Protein AF-A0A0W8FQD7-F1 (afdb_monomer)

Solvent-accessible surface area (backbone atoms only — not comparable to full-atom values): 5408 Å² total; per-residue (Å²): 132,83,81,76,85,82,76,57,56,67,59,55,40,53,54,39,50,39,46,74,71,60,79,42,53,72,72,55,50,25,63,75,70,72,42,53,66,69,57,54,54,51,48,44,55,40,41,34,65,22,70,47,88,45,75,48,35,72,65,49,52,48,53,54,50,50,53,51,50,53,52,49,51,53,51,52,48,54,51,48,55,58,72,68,49,78,83,84,70,89,126

Radius of gyration: 22.71 Å; Cα contacts (8 Å, |Δi|>4): 50; chains: 1; bounding box: 51×36×62 Å

InterPro domains:
  IPR002514 Transposase IS3/IS911family [PF01527] (1-73)
  IPR009057 Homedomain-like superfamily [SSF46689] (4-86)
  IPR036388 Winged helix-like DNA-binding domain superfamily [G3DSA:1.10.10.10] (1-71)

Sequence (91 aa):
MKHRRVFAVELKRQIVEELLSGMSTPAQLTRRYEISSGLLYHWKEQYAKGRFNNEPTKEAALEDRVRQLEQLVGKLTLENEFLKKPFRGAF

Mean predicted aligned error: 7.46 Å

Organism: NCBI:txid938273

Structure (mmCIF, N/CA/C/O backbone):
data_AF-A0A0W8FQD7-F1
#
_entry.id   AF-A0A0W8FQD7-F1
#
loop_
_atom_site.group_PDB
_atom_site.id
_atom_site.type_symbol
_atom_site.label_atom_id
_atom_site.label_alt_id
_atom_site.label_comp_id
_atom_site.label_asym_id
_atom_site.label_entity_id
_atom_site.label_seq_id
_atom_site.pdbx_PDB_ins_code
_atom_site.Cartn_x
_atom_site.Cartn_y
_atom_site.Cartn_z
_atom_site.occupancy
_atom_site.B_iso_or_equiv
_atom_site.auth_seq_id
_atom_site.auth_comp_id
_atom_site.auth_asym_id
_atom_site.auth_atom_id
_atom_site.pdbx_PDB_model_num
ATOM 1 N N . MET A 1 1 ? -11.191 -26.670 17.435 1.00 53.16 1 MET A N 1
ATOM 2 C CA . MET A 1 1 ? -10.831 -25.823 16.274 1.00 53.16 1 MET A CA 1
ATOM 3 C C . MET A 1 1 ? -11.289 -24.399 16.553 1.00 53.16 1 MET A C 1
ATOM 5 O O . MET A 1 1 ? -12.431 -24.220 16.949 1.00 53.16 1 MET A O 1
ATOM 9 N N . LYS A 1 2 ? -10.412 -23.395 16.437 1.00 62.94 2 LYS A N 1
ATOM 10 C CA . LYS A 1 2 ? -10.774 -21.991 16.696 1.00 62.94 2 LYS A CA 1
ATOM 11 C C . LYS A 1 2 ? -11.519 -21.462 15.465 1.00 62.94 2 LYS A C 1
ATOM 13 O O . LYS A 1 2 ? -10.922 -21.399 14.393 1.00 62.94 2 LYS A O 1
ATOM 18 N N . HIS A 1 3 ? -12.808 -21.140 15.588 1.00 67.69 3 HIS A N 1
ATOM 19 C CA . HIS A 1 3 ? -13.574 -20.562 14.481 1.00 67.69 3 HIS A CA 1
ATOM 20 C C . HIS A 1 3 ? -12.924 -19.245 14.048 1.00 67.69 3 HIS A C 1
ATOM 22 O O . HIS A 1 3 ? -12.816 -18.298 14.830 1.00 67.69 3 HIS A O 1
ATOM 28 N N . ARG A 1 4 ? -12.446 -19.195 12.802 1.00 73.62 4 ARG A N 1
ATOM 29 C CA . ARG A 1 4 ? -11.865 -17.981 12.233 1.00 73.62 4 ARG A CA 1
ATOM 30 C C . ARG A 1 4 ? -13.010 -17.014 11.946 1.00 73.62 4 ARG A C 1
ATOM 32 O O . ARG A 1 4 ? -13.839 -17.288 11.085 1.00 73.62 4 ARG A O 1
ATOM 39 N N . ARG A 1 5 ? -13.064 -15.904 12.686 1.00 80.62 5 ARG A N 1
ATOM 40 C CA . ARG A 1 5 ? -14.055 -14.838 12.482 1.00 80.62 5 ARG A CA 1
ATOM 41 C C . ARG A 1 5 ? -13.928 -14.328 11.038 1.00 80.62 5 ARG A C 1
ATOM 43 O O . ARG A 1 5 ? -12.837 -13.940 10.613 1.00 80.62 5 ARG A O 1
ATOM 50 N N . VAL A 1 6 ? -15.019 -14.387 10.278 1.00 84.19 6 VAL A N 1
ATOM 51 C CA . VAL A 1 6 ? -15.083 -13.888 8.899 1.00 84.19 6 VAL A CA 1
ATOM 52 C C . VAL A 1 6 ? -15.676 -12.486 8.938 1.00 84.19 6 VAL A C 1
ATOM 54 O O . VAL A 1 6 ? -16.735 -12.278 9.518 1.00 84.19 6 VAL A O 1
ATOM 57 N N . PHE A 1 7 ? -14.976 -11.528 8.337 1.00 89.19 7 PHE A N 1
ATOM 58 C CA . PHE A 1 7 ? -15.437 -10.147 8.214 1.00 89.19 7 PHE A CA 1
ATOM 59 C C . PHE A 1 7 ? -15.910 -9.900 6.782 1.00 89.19 7 PHE A C 1
ATOM 61 O O . PHE A 1 7 ? -15.195 -10.263 5.837 1.00 89.19 7 PHE A O 1
ATOM 68 N N . ALA A 1 8 ? -17.077 -9.269 6.642 1.00 93.56 8 ALA A N 1
ATOM 69 C CA . ALA A 1 8 ? -17.600 -8.798 5.362 1.00 93.56 8 ALA A CA 1
ATOM 70 C C . ALA A 1 8 ? -16.630 -7.799 4.709 1.00 93.56 8 ALA A C 1
ATOM 72 O O . ALA A 1 8 ? -15.873 -7.112 5.402 1.00 93.56 8 ALA A O 1
ATOM 73 N N . VAL A 1 9 ? -16.626 -7.736 3.377 1.00 93.50 9 VAL A N 1
ATOM 74 C CA . VAL A 1 9 ? -15.706 -6.870 2.619 1.00 93.50 9 VAL A CA 1
ATOM 75 C C . VAL A 1 9 ? -15.991 -5.397 2.911 1.00 93.50 9 VAL A C 1
ATOM 77 O O . VAL A 1 9 ? -15.065 -4.622 3.133 1.00 93.50 9 VAL A O 1
ATOM 80 N N . GLU A 1 10 ? -17.266 -5.045 3.021 1.00 93.50 10 GLU A N 1
ATOM 81 C CA . GLU A 1 10 ? -17.775 -3.705 3.308 1.00 93.50 10 GLU A CA 1
ATOM 82 C C . GLU A 1 10 ? -17.294 -3.219 4.677 1.00 93.50 10 GLU A C 1
ATOM 84 O O . GLU A 1 10 ? -16.826 -2.091 4.811 1.00 93.50 10 GLU A O 1
ATOM 89 N N . LEU A 1 11 ? -17.325 -4.103 5.681 1.00 94.62 11 LEU A N 1
ATOM 90 C CA . LEU A 1 11 ? -16.847 -3.794 7.026 1.00 94.62 11 LEU A CA 1
ATOM 91 C C . LEU A 1 11 ? -15.331 -3.566 7.040 1.00 94.62 11 LEU A 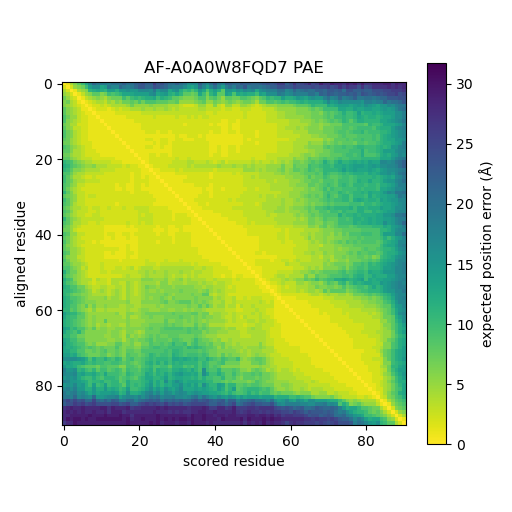C 1
ATOM 93 O O . LEU A 1 11 ? -14.856 -2.622 7.667 1.00 94.62 11 LEU A O 1
ATOM 97 N N . LYS A 1 12 ? -14.556 -4.393 6.323 1.00 95.94 12 LYS A N 1
ATOM 98 C CA . LYS A 1 12 ? -13.105 -4.174 6.186 1.00 95.94 12 LYS A CA 1
ATOM 99 C C . LYS A 1 12 ? -12.815 -2.831 5.521 1.00 95.94 12 LYS A C 1
ATOM 101 O O . LYS A 1 12 ? -11.932 -2.115 5.985 1.00 95.94 12 LYS A O 1
ATOM 106 N N . ARG A 1 13 ? -13.568 -2.492 4.468 1.00 95.69 13 ARG A N 1
ATOM 107 C CA . ARG A 1 13 ? -13.446 -1.222 3.746 1.00 95.69 13 ARG A CA 1
ATOM 108 C C . ARG A 1 13 ? -13.697 -0.035 4.672 1.00 95.69 13 ARG A C 1
ATOM 110 O O . ARG A 1 13 ? -12.820 0.808 4.807 1.00 95.69 13 ARG A O 1
ATOM 117 N N . GLN A 1 14 ? -14.826 -0.039 5.379 1.00 95.81 14 GLN A N 1
ATOM 118 C CA . GLN A 1 14 ? -15.204 1.022 6.312 1.00 95.81 14 GLN A CA 1
ATOM 119 C C . GLN A 1 14 ? -14.137 1.247 7.395 1.00 95.81 14 GLN A C 1
ATOM 121 O O . GLN A 1 14 ? -13.771 2.383 7.680 1.00 95.81 14 GLN A O 1
ATOM 126 N N . ILE A 1 15 ? -13.604 0.169 7.980 1.00 96.44 15 ILE A N 1
ATOM 127 C 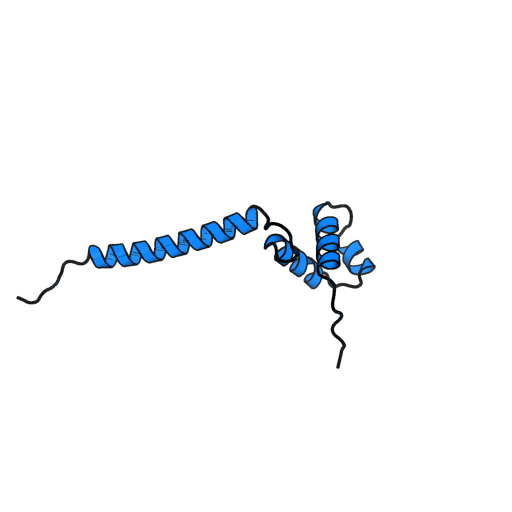CA . ILE A 1 15 ? -12.562 0.258 9.014 1.00 96.44 15 ILE A CA 1
ATOM 128 C C . ILE A 1 15 ? -11.286 0.903 8.460 1.00 96.44 15 ILE A C 1
ATOM 130 O O . ILE A 1 15 ? -10.650 1.709 9.143 1.00 96.44 15 ILE A O 1
ATOM 134 N N . VAL A 1 16 ? -10.890 0.551 7.234 1.00 96.62 16 VAL A N 1
ATOM 135 C CA . VAL A 1 16 ? -9.704 1.136 6.600 1.00 96.62 16 VAL A CA 1
ATOM 136 C C . VAL A 1 16 ? -9.943 2.595 6.211 1.00 96.62 16 VAL A C 1
ATOM 138 O O . VAL A 1 16 ? -9.060 3.416 6.424 1.00 96.62 16 VAL A O 1
ATOM 141 N N . GLU A 1 17 ? -11.120 2.956 5.708 1.00 96.06 17 GLU A N 1
ATOM 142 C CA . GLU A 1 17 ? -11.476 4.351 5.411 1.00 96.06 17 GLU A CA 1
ATOM 143 C C . GLU A 1 17 ? -11.475 5.223 6.682 1.00 96.06 17 GLU A C 1
ATOM 145 O O . GLU A 1 17 ? -10.927 6.327 6.687 1.00 96.06 17 GLU A O 1
ATOM 150 N N . GLU A 1 18 ? -12.002 4.711 7.799 1.00 96.75 18 GLU A N 1
ATOM 151 C CA . GLU A 1 18 ? -11.944 5.380 9.107 1.00 96.75 18 GLU A CA 1
ATOM 152 C C . GLU A 1 18 ? -10.496 5.564 9.597 1.00 96.75 18 GLU A C 1
ATOM 154 O O . GLU A 1 18 ? -10.143 6.614 10.137 1.00 96.75 18 GLU A O 1
ATOM 159 N N . LEU A 1 19 ? -9.630 4.573 9.359 1.00 96.50 19 LEU A N 1
ATOM 160 C CA . LEU A 1 19 ? -8.199 4.681 9.645 1.00 96.50 19 LEU A CA 1
ATOM 161 C C . LEU A 1 19 ? -7.519 5.745 8.767 1.00 96.50 19 LEU A C 1
ATOM 163 O O . LEU A 1 19 ? -6.722 6.534 9.268 1.00 96.50 19 LEU A O 1
ATOM 167 N N . LEU A 1 20 ? -7.794 5.745 7.460 1.00 94.44 20 LEU A N 1
ATOM 168 C CA . LEU A 1 20 ? -7.155 6.636 6.486 1.00 94.44 20 LEU A CA 1
ATOM 169 C C . LEU A 1 20 ? -7.613 8.091 6.633 1.00 94.44 20 LEU A C 1
ATOM 171 O O . LEU A 1 20 ? -6.815 9.001 6.440 1.00 94.44 20 LEU A O 1
ATOM 175 N N . SER A 1 21 ? -8.873 8.307 7.011 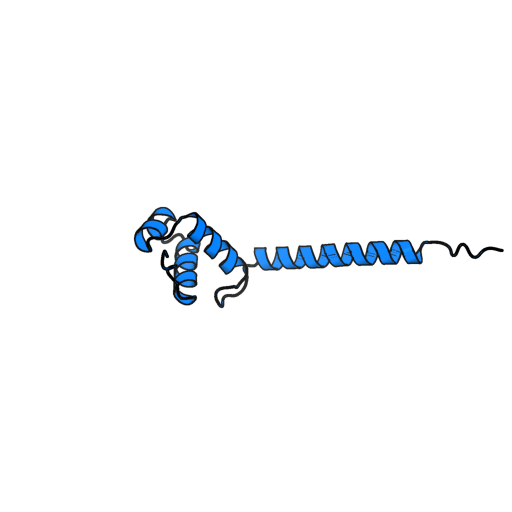1.00 95.12 21 SER A N 1
ATOM 176 C CA . SER A 1 21 ? -9.412 9.637 7.327 1.00 95.12 21 SER A CA 1
ATOM 177 C C . SER A 1 21 ? -8.847 10.238 8.617 1.00 95.12 21 SER A C 1
ATOM 179 O O . SER A 1 21 ? -9.010 11.432 8.851 1.00 95.12 21 SER A O 1
ATOM 181 N N . GLY A 1 22 ? -8.204 9.433 9.471 1.00 94.25 22 GLY A N 1
ATOM 182 C CA . GLY A 1 22 ? -7.701 9.873 10.773 1.00 94.25 22 GLY A CA 1
ATOM 183 C C . GLY A 1 22 ? -8.792 10.083 11.828 1.00 94.25 22 GLY A C 1
ATOM 184 O O . GLY A 1 22 ? -8.481 10.549 12.921 1.00 94.25 22 GLY A O 1
ATOM 185 N N . MET A 1 23 ? -10.049 9.717 11.537 1.00 94.12 23 MET A N 1
ATOM 186 C CA . MET A 1 23 ? -11.167 9.838 12.484 1.00 94.12 23 MET A CA 1
ATOM 187 C C . MET A 1 23 ? -10.970 8.976 13.736 1.00 94.12 23 MET A C 1
ATOM 189 O O . MET A 1 23 ? -11.368 9.374 14.830 1.00 94.12 23 MET A O 1
ATOM 193 N N . SER A 1 24 ? -10.335 7.811 13.583 1.00 95.81 24 SER A N 1
ATOM 194 C CA . SER A 1 24 ? -9.966 6.940 14.696 1.00 95.81 24 SER A CA 1
ATOM 195 C C . SER A 1 24 ? -8.507 6.517 14.616 1.00 95.81 24 SER A C 1
ATOM 197 O O . SER A 1 24 ? -7.970 6.179 13.562 1.00 95.81 24 SER A O 1
ATOM 199 N N . THR A 1 25 ? -7.874 6.447 15.782 1.00 96.31 25 THR A N 1
ATOM 200 C CA . THR A 1 25 ? -6.534 5.879 15.930 1.00 96.31 25 THR A CA 1
ATOM 201 C C . THR A 1 25 ? -6.548 4.356 15.728 1.00 96.31 25 THR A C 1
ATOM 203 O O . THR A 1 25 ? -7.545 3.689 16.038 1.00 96.31 25 THR A O 1
ATOM 206 N N . PRO A 1 26 ? -5.416 3.747 15.325 1.00 95.75 26 PRO A N 1
ATOM 207 C CA . PRO A 1 26 ? -5.288 2.291 15.247 1.00 95.75 26 PRO A CA 1
ATOM 208 C C . PRO A 1 26 ? -5.661 1.573 16.555 1.00 95.75 26 PRO A C 1
ATOM 210 O O . PRO A 1 26 ? -6.255 0.495 16.538 1.00 95.75 26 PRO A O 1
ATOM 213 N N . ALA A 1 27 ? -5.350 2.171 17.710 1.00 96.50 27 ALA A N 1
ATOM 214 C CA . ALA A 1 27 ? -5.675 1.602 19.017 1.00 96.50 27 ALA A CA 1
ATOM 215 C C . ALA A 1 27 ? -7.189 1.604 19.304 1.00 96.50 27 ALA A C 1
ATOM 217 O O . ALA A 1 27 ? -7.708 0.657 19.892 1.00 96.50 27 ALA A O 1
ATOM 218 N N . GLN A 1 28 ? -7.915 2.637 18.866 1.00 96.94 28 GLN A N 1
ATOM 219 C CA . GLN A 1 28 ? -9.375 2.683 18.986 1.00 96.94 28 GLN A CA 1
ATOM 220 C C . GLN A 1 28 ? -10.035 1.640 18.082 1.00 96.94 28 GLN A C 1
ATOM 222 O O . GLN A 1 28 ? -10.919 0.919 18.539 1.00 96.94 28 GLN A O 1
ATOM 227 N N . LEU A 1 29 ? -9.572 1.510 16.835 1.00 96.75 29 LEU A N 1
ATOM 228 C CA . LEU A 1 29 ? -10.116 0.541 15.878 1.00 96.75 29 LEU A CA 1
ATOM 229 C C . LEU A 1 29 ? -9.868 -0.907 16.317 1.00 96.75 29 LEU A C 1
ATOM 231 O O . LEU A 1 29 ? -10.784 -1.727 16.290 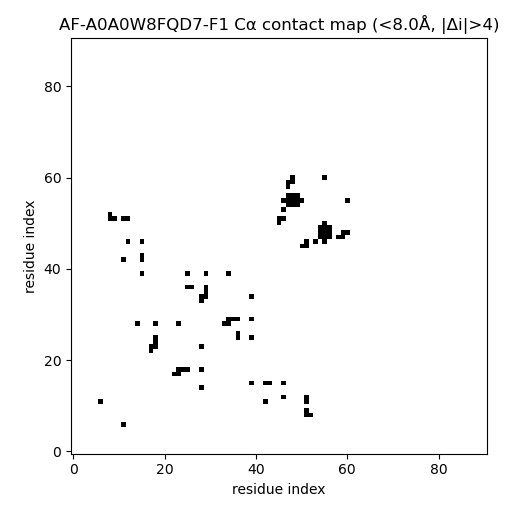1.00 96.75 29 LEU A O 1
ATOM 235 N N . THR A 1 30 ? -8.655 -1.221 16.777 1.00 96.44 30 THR A N 1
ATOM 236 C CA . THR A 1 30 ? -8.315 -2.575 17.251 1.00 96.44 30 THR A CA 1
ATOM 237 C C . THR A 1 30 ? -9.158 -2.994 18.453 1.00 96.44 30 THR A C 1
ATOM 239 O O . THR A 1 30 ? -9.641 -4.123 18.489 1.00 96.44 30 THR A O 1
ATOM 242 N N . ARG A 1 31 ? -9.416 -2.077 19.397 1.00 96.06 31 ARG A N 1
ATOM 243 C CA . ARG A 1 31 ? -10.300 -2.326 20.547 1.00 96.06 31 ARG A CA 1
ATOM 244 C C . ARG A 1 31 ? -11.771 -2.436 20.147 1.00 96.06 31 ARG A C 1
ATOM 246 O O . ARG A 1 31 ? -12.432 -3.370 20.578 1.00 96.06 31 ARG A O 1
ATOM 253 N N . ARG A 1 32 ? -12.278 -1.512 19.322 1.00 95.75 32 ARG A N 1
ATOM 254 C CA . ARG A 1 32 ? -13.703 -1.441 18.945 1.00 95.75 32 ARG A CA 1
ATOM 255 C C . ARG A 1 32 ? -14.158 -2.656 18.141 1.00 95.75 32 ARG A C 1
ATOM 257 O O . ARG A 1 32 ? -15.246 -3.164 18.376 1.00 95.75 32 ARG A O 1
ATOM 264 N N . TYR A 1 33 ? -13.330 -3.111 17.205 1.00 93.88 33 TYR A N 1
ATOM 265 C CA . TYR A 1 33 ? -13.657 -4.232 16.319 1.00 93.88 33 TYR A CA 1
ATOM 266 C C . TYR A 1 33 ? -13.025 -5.561 16.767 1.00 93.88 33 TYR A C 1
ATOM 268 O O . TYR A 1 33 ? -13.160 -6.569 16.071 1.00 93.88 33 TYR A O 1
ATOM 276 N N . GLU A 1 34 ? -12.338 -5.568 17.917 1.00 94.50 34 GLU A N 1
ATOM 277 C CA . GLU A 1 34 ? -11.607 -6.719 18.469 1.00 94.50 34 GLU A CA 1
ATOM 278 C C . GLU A 1 34 ? -10.657 -7.375 17.448 1.00 94.50 34 GLU A C 1
ATOM 280 O O . GLU A 1 34 ? -10.581 -8.601 17.314 1.00 94.50 34 GLU A O 1
ATOM 285 N N . ILE A 1 35 ? -9.942 -6.549 16.685 1.00 95.06 35 ILE A N 1
ATOM 286 C CA . ILE A 1 35 ? -8.976 -6.993 15.676 1.00 95.06 35 ILE A CA 1
ATOM 287 C C . ILE A 1 35 ? -7.551 -6.707 16.135 1.00 95.06 35 ILE A C 1
ATOM 289 O O . ILE A 1 35 ? -7.286 -5.742 16.849 1.00 95.06 35 ILE A O 1
ATOM 293 N N . SER A 1 36 ? -6.602 -7.531 15.693 1.00 95.06 36 SER A N 1
ATOM 294 C CA . SER A 1 36 ? -5.188 -7.248 15.930 1.00 95.06 36 SER A CA 1
ATOM 295 C C . SER A 1 36 ? -4.709 -6.085 15.058 1.00 95.06 36 SER A C 1
ATOM 297 O O . SER A 1 36 ? -5.203 -5.865 13.949 1.00 95.06 36 SER A O 1
ATOM 299 N N . SER A 1 37 ? -3.691 -5.365 15.530 1.00 94.50 37 SER A N 1
ATOM 300 C CA . SER A 1 37 ? -3.025 -4.316 14.748 1.00 94.50 37 SER A CA 1
ATOM 301 C C . SER A 1 37 ? -2.469 -4.859 13.431 1.00 94.50 37 SER A C 1
ATOM 303 O O . SER A 1 37 ? -2.643 -4.236 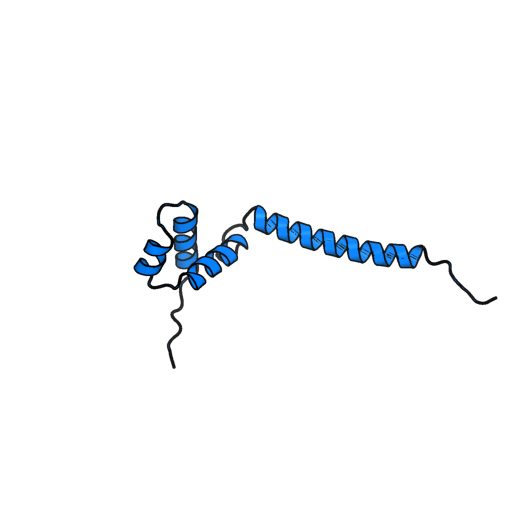12.389 1.00 94.50 37 SER A O 1
ATOM 305 N N . GLY A 1 38 ? -1.870 -6.055 13.449 1.00 96.19 38 GLY A N 1
ATOM 306 C CA . GLY A 1 38 ? -1.376 -6.716 12.240 1.00 96.19 38 GLY A CA 1
ATOM 307 C C . GLY A 1 38 ? -2.477 -6.964 11.206 1.00 96.19 38 GLY A C 1
ATOM 308 O O . GLY A 1 38 ? -2.264 -6.729 10.020 1.00 96.19 38 GLY A O 1
ATOM 309 N N . LEU A 1 39 ? -3.677 -7.366 11.645 1.00 95.75 39 LEU A N 1
ATOM 310 C CA . LEU A 1 39 ? -4.817 -7.552 10.747 1.00 95.75 39 LEU A CA 1
ATOM 311 C C . LEU A 1 39 ? -5.302 -6.220 10.159 1.00 95.75 39 LEU A C 1
ATOM 313 O O . LEU A 1 39 ? -5.599 -6.159 8.969 1.00 95.75 39 LEU A O 1
ATOM 317 N N . LEU A 1 40 ? -5.329 -5.156 10.967 1.00 96.75 40 LEU A N 1
ATOM 318 C CA . LEU A 1 40 ? -5.690 -3.811 10.518 1.00 96.75 40 LEU A CA 1
ATOM 319 C C . LEU A 1 40 ? -4.727 -3.291 9.437 1.00 96.75 40 LEU A C 1
ATOM 321 O O . LEU A 1 40 ? -5.171 -2.817 8.393 1.00 96.75 40 LEU A O 1
ATOM 325 N N . TYR A 1 41 ? -3.413 -3.420 9.646 1.00 96.38 41 TYR A N 1
ATOM 326 C CA . TYR A 1 41 ? -2.419 -3.012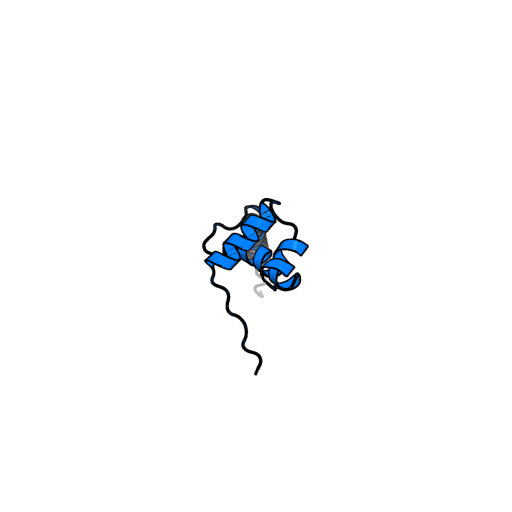 8.646 1.00 96.38 41 TYR A CA 1
ATOM 327 C C . TYR A 1 41 ? -2.459 -3.882 7.393 1.00 96.38 41 TYR A C 1
ATOM 329 O O . TYR A 1 41 ? -2.343 -3.363 6.285 1.00 96.38 41 TYR A O 1
ATOM 337 N N . HIS A 1 42 ? -2.701 -5.183 7.548 1.00 96.38 42 HIS A N 1
ATOM 338 C CA . HIS A 1 42 ? -2.911 -6.063 6.408 1.00 96.38 42 HIS A CA 1
ATOM 339 C C . HIS A 1 42 ? -4.126 -5.622 5.579 1.00 96.38 42 HIS A C 1
ATOM 341 O O . HIS A 1 42 ? -4.046 -5.546 4.358 1.00 96.38 42 HIS A O 1
ATOM 347 N N . TRP A 1 43 ? -5.243 -5.266 6.217 1.00 96.88 43 TRP A N 1
ATOM 348 C CA . TRP A 1 43 ? -6.401 -4.724 5.503 1.00 96.88 43 TRP A CA 1
ATOM 349 C C . TRP A 1 43 ? -6.100 -3.394 4.818 1.00 96.88 43 TRP A C 1
ATOM 351 O O . TRP A 1 43 ? -6.531 -3.209 3.684 1.00 96.88 43 TRP A O 1
ATOM 361 N N . LYS A 1 44 ? -5.317 -2.509 5.443 1.00 96.06 44 LYS A N 1
ATOM 362 C CA . LYS A 1 44 ? -4.860 -1.265 4.807 1.00 96.06 44 LYS A CA 1
ATOM 363 C C . LYS A 1 44 ? -4.082 -1.537 3.513 1.00 96.06 44 LYS A C 1
ATOM 365 O O . LYS A 1 44 ? -4.326 -0.881 2.507 1.00 96.06 44 LYS A O 1
ATOM 370 N N . GLU A 1 45 ? -3.188 -2.522 3.516 1.00 95.25 45 GLU A N 1
ATOM 371 C CA . GLU A 1 45 ? -2.425 -2.921 2.326 1.00 95.25 45 GLU A CA 1
ATOM 372 C C . GLU A 1 45 ? -3.329 -3.512 1.227 1.00 95.25 45 GLU A C 1
ATOM 374 O O . GLU A 1 45 ? -3.196 -3.181 0.050 1.00 95.25 45 GLU A O 1
ATOM 379 N N . GLN A 1 46 ? -4.285 -4.368 1.602 1.00 95.19 46 GLN A N 1
ATOM 380 C CA . GLN A 1 46 ? -5.248 -4.946 0.658 1.00 95.19 46 GLN A CA 1
ATOM 381 C C . GLN A 1 46 ? -6.158 -3.870 0.046 1.00 95.19 46 GLN A C 1
ATOM 383 O O . GLN A 1 46 ? -6.409 -3.889 -1.159 1.00 95.19 46 GLN A O 1
ATOM 388 N N . TYR A 1 47 ? -6.599 -2.905 0.853 1.00 96.12 47 TYR A N 1
ATOM 389 C CA . TYR A 1 47 ? -7.346 -1.741 0.385 1.00 96.12 47 TYR A CA 1
ATOM 390 C C . TYR A 1 47 ? -6.522 -0.915 -0.606 1.00 96.12 47 TYR A C 1
ATOM 392 O O . TYR A 1 47 ? -7.031 -0.573 -1.667 1.00 96.12 47 TYR A O 1
ATOM 400 N N . ALA A 1 48 ? -5.237 -0.659 -0.331 1.00 93.38 48 ALA A N 1
ATOM 401 C CA . ALA A 1 48 ? -4.372 0.069 -1.265 1.00 93.38 48 ALA A CA 1
ATOM 402 C C . ALA A 1 48 ? -4.314 -0.595 -2.653 1.00 93.38 48 ALA A C 1
ATOM 404 O O . ALA A 1 48 ? -4.241 0.087 -3.666 1.00 93.38 48 ALA A O 1
ATOM 405 N N . LYS A 1 49 ? -4.446 -1.924 -2.707 1.00 93.06 49 LYS A N 1
ATOM 406 C CA . LYS A 1 49 ? -4.479 -2.731 -3.937 1.00 93.06 49 LYS A CA 1
ATOM 407 C C . LYS A 1 49 ? -5.885 -2.902 -4.541 1.00 93.06 49 LYS A C 1
ATOM 409 O O . LYS A 1 49 ? -6.067 -3.750 -5.411 1.00 93.06 49 LYS A O 1
ATOM 414 N N . GLY A 1 50 ? -6.890 -2.174 -4.054 1.00 92.69 50 GLY A N 1
ATOM 415 C CA . GLY A 1 50 ? -8.268 -2.228 -4.556 1.00 92.69 50 GLY A CA 1
ATOM 416 C C . GLY A 1 50 ? -9.042 -3.505 -4.206 1.00 92.69 50 GLY A C 1
ATOM 417 O O . GLY A 1 50 ? -10.024 -3.854 -4.859 1.00 92.69 50 GLY A O 1
ATOM 418 N N . ARG A 1 51 ? -8.608 -4.263 -3.190 1.00 92.75 51 ARG A N 1
ATOM 419 C CA . ARG A 1 51 ? -9.166 -5.596 -2.886 1.00 92.75 51 ARG A CA 1
ATOM 420 C C . ARG A 1 51 ? -10.503 -5.569 -2.149 1.00 92.75 51 ARG A C 1
ATOM 422 O O . ARG A 1 51 ? -11.073 -6.635 -1.924 1.00 92.75 51 ARG A O 1
ATOM 429 N N . PHE A 1 52 ? -11.005 -4.392 -1.773 1.00 93.31 52 PHE A N 1
ATOM 430 C CA . PHE A 1 52 ? -12.288 -4.230 -1.084 1.00 93.31 52 PHE A CA 1
ATOM 431 C C . PHE A 1 52 ? -13.331 -3.502 -1.942 1.00 93.31 52 PHE A C 1
ATOM 433 O O . PHE A 1 52 ? -14.106 -2.702 -1.425 1.00 93.31 52 PHE A O 1
ATOM 440 N N . ASN A 1 53 ? -13.364 -3.791 -3.250 1.00 91.69 53 ASN A N 1
ATOM 441 C CA . ASN A 1 53 ? -14.244 -3.122 -4.220 1.00 91.69 53 ASN A CA 1
ATOM 442 C C . ASN A 1 53 ? -14.037 -1.597 -4.232 1.00 91.69 53 ASN A C 1
ATOM 444 O O . ASN A 1 53 ? -14.990 -0.823 -4.312 1.00 91.69 53 ASN A O 1
ATOM 448 N N . ASN A 1 54 ? -12.781 -1.179 -4.092 1.00 89.81 54 ASN A N 1
ATOM 449 C CA . ASN A 1 54 ? -12.332 0.204 -4.160 1.00 89.81 54 ASN A CA 1
ATOM 450 C C . ASN A 1 54 ? -11.283 0.333 -5.269 1.00 89.81 54 ASN A C 1
ATOM 452 O O . ASN A 1 54 ? -10.647 -0.656 -5.637 1.00 89.81 54 ASN A O 1
ATOM 456 N N . GLU A 1 55 ? -11.075 1.539 -5.788 1.00 89.31 55 GLU A N 1
ATOM 457 C CA . GLU A 1 55 ? -9.956 1.768 -6.702 1.00 89.31 55 GLU A CA 1
ATOM 458 C C . GLU A 1 55 ? -8.622 1.633 -5.946 1.00 89.31 55 GLU A C 1
ATOM 460 O O . GLU A 1 55 ? -8.537 2.063 -4.786 1.00 89.31 55 GLU A O 1
ATOM 465 N N . PRO A 1 56 ? -7.583 1.033 -6.562 1.00 89.31 56 PRO A N 1
ATOM 466 C CA . PRO A 1 56 ? -6.242 1.044 -5.999 1.00 89.31 56 PRO A CA 1
ATOM 467 C C . PRO A 1 56 ? -5.784 2.474 -5.714 1.00 89.31 56 PRO A C 1
ATOM 469 O O . PRO A 1 56 ? -6.118 3.407 -6.448 1.00 89.31 56 PRO A O 1
ATOM 472 N N . THR A 1 57 ? -4.986 2.659 -4.666 1.00 91.38 57 THR A N 1
ATOM 473 C CA . THR A 1 57 ? -4.387 3.970 -4.418 1.00 91.38 57 THR A CA 1
ATOM 474 C C . THR A 1 57 ? -3.402 4.307 -5.532 1.00 91.38 57 THR A C 1
ATOM 476 O O . THR A 1 57 ? -2.857 3.422 -6.201 1.00 91.38 57 THR A O 1
ATOM 479 N N . LYS A 1 58 ? -3.149 5.605 -5.732 1.00 91.00 58 LYS A N 1
ATOM 480 C CA . LYS A 1 58 ? -2.207 6.073 -6.756 1.00 91.00 58 LYS A CA 1
ATOM 481 C C . LYS A 1 58 ? -0.831 5.441 -6.567 1.00 91.00 58 LYS A C 1
ATOM 483 O O . LYS A 1 58 ? -0.213 5.041 -7.544 1.00 91.00 58 LYS A O 1
ATOM 488 N N . GLU A 1 59 ? -0.384 5.308 -5.323 1.00 89.81 59 GLU A N 1
ATOM 489 C CA . GLU A 1 59 ? 0.894 4.690 -4.973 1.00 89.81 59 GLU A CA 1
ATOM 490 C C . GLU A 1 59 ? 0.939 3.223 -5.408 1.00 89.81 59 GLU A C 1
ATOM 492 O O . GLU A 1 59 ? 1.868 2.828 -6.104 1.00 89.81 59 GLU A O 1
ATOM 497 N N . ALA A 1 60 ? -0.088 2.431 -5.083 1.00 88.69 60 ALA A N 1
ATOM 498 C CA . ALA A 1 60 ? -0.142 1.022 -5.471 1.00 88.69 60 ALA A CA 1
ATOM 499 C C . ALA A 1 60 ? -0.207 0.849 -6.999 1.00 88.69 60 ALA A C 1
ATOM 501 O O . ALA A 1 60 ? 0.458 -0.021 -7.560 1.00 88.69 60 ALA A O 1
ATOM 502 N N . ALA A 1 61 ? -0.965 1.707 -7.687 1.00 88.00 61 ALA A N 1
ATOM 503 C CA . ALA A 1 61 ? -1.027 1.709 -9.145 1.00 88.00 61 ALA A CA 1
ATOM 504 C C . ALA A 1 61 ? 0.330 2.068 -9.783 1.00 88.00 61 ALA A C 1
ATOM 506 O O . ALA A 1 61 ? 0.726 1.469 -10.786 1.00 88.00 61 ALA A O 1
ATOM 507 N N . LEU A 1 62 ? 1.061 3.021 -9.196 1.00 93.06 62 LEU A N 1
ATOM 508 C CA . LEU A 1 62 ? 2.409 3.387 -9.628 1.00 93.06 62 LEU A CA 1
ATOM 509 C C . LEU A 1 62 ? 3.411 2.257 -9.380 1.00 93.06 62 LEU A C 1
ATOM 511 O O . LEU A 1 62 ? 4.189 1.953 -10.278 1.00 93.06 62 LEU A O 1
ATOM 515 N N . GLU A 1 63 ? 3.373 1.599 -8.220 1.00 92.31 63 GLU A N 1
ATOM 516 C CA . GLU A 1 63 ? 4.224 0.437 -7.921 1.00 92.31 63 GLU A CA 1
ATOM 517 C C . GLU A 1 63 ? 4.013 -0.701 -8.928 1.00 92.31 63 GLU A C 1
ATOM 519 O O . GLU A 1 63 ? 4.978 -1.271 -9.443 1.00 92.31 63 GLU A O 1
ATOM 524 N N . ASP A 1 64 ? 2.760 -1.010 -9.266 1.00 90.94 64 ASP A N 1
ATOM 525 C CA . ASP A 1 64 ? 2.455 -2.020 -10.279 1.00 90.94 64 ASP A CA 1
ATOM 526 C C . ASP A 1 64 ? 2.956 -1.596 -11.667 1.00 90.94 64 ASP A C 1
ATOM 528 O O . ASP A 1 64 ? 3.489 -2.423 -12.415 1.00 90.94 64 ASP A O 1
ATOM 532 N N . ARG A 1 65 ? 2.860 -0.305 -12.008 1.00 92.94 65 ARG A N 1
ATOM 533 C CA . ARG A 1 65 ? 3.397 0.222 -13.267 1.00 92.94 65 ARG A CA 1
ATOM 534 C C . ARG A 1 65 ? 4.920 0.143 -13.321 1.00 92.94 65 ARG A C 1
ATOM 536 O O . ARG A 1 65 ? 5.457 -0.232 -14.362 1.00 92.94 65 ARG A O 1
ATOM 543 N N . VAL A 1 66 ? 5.607 0.460 -12.225 1.00 96.75 66 VAL A N 1
ATOM 544 C CA . VAL A 1 66 ? 7.065 0.319 -12.106 1.00 96.75 66 VAL A CA 1
ATOM 545 C C . VAL A 1 66 ? 7.460 -1.135 -12.330 1.00 96.75 66 VAL A C 1
ATOM 547 O O . VAL A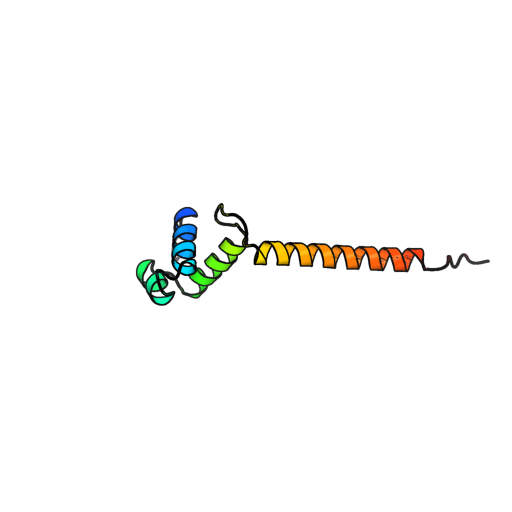 1 66 ? 8.271 -1.400 -13.213 1.00 96.75 66 VAL A O 1
ATOM 550 N N . ARG A 1 67 ? 6.801 -2.085 -11.656 1.00 95.94 67 ARG A N 1
ATOM 551 C CA . ARG A 1 67 ? 7.071 -3.520 -11.836 1.00 95.94 67 ARG A CA 1
ATOM 552 C C . ARG A 1 67 ? 6.903 -3.967 -13.291 1.00 95.94 67 ARG A C 1
ATOM 554 O O . ARG A 1 67 ? 7.729 -4.714 -13.811 1.00 95.94 67 ARG A O 1
ATOM 561 N N . GLN A 1 68 ? 5.843 -3.515 -13.965 1.00 95.94 68 GLN A N 1
ATOM 562 C CA . GLN A 1 68 ? 5.627 -3.814 -15.386 1.00 95.94 68 GLN A CA 1
ATOM 563 C C . GLN A 1 68 ? 6.751 -3.261 -16.266 1.00 95.94 68 GLN A C 1
ATOM 565 O O . GLN A 1 68 ? 7.215 -3.940 -17.181 1.00 95.94 68 GLN A O 1
ATOM 570 N N . LEU A 1 69 ? 7.185 -2.027 -16.004 1.00 98.00 69 LEU A N 1
ATOM 571 C CA . LEU A 1 69 ? 8.263 -1.397 -16.758 1.00 98.00 69 LEU A CA 1
ATOM 572 C C . LEU A 1 69 ? 9.597 -2.110 -16.523 1.00 98.00 69 LEU A C 1
ATOM 574 O O . LEU A 1 69 ? 10.295 -2.391 -17.491 1.00 98.00 69 LEU A O 1
ATOM 578 N N . GLU A 1 70 ? 9.917 -2.481 -15.285 1.00 97.94 70 GLU A N 1
ATOM 579 C CA . GLU A 1 70 ? 11.115 -3.261 -14.952 1.00 97.94 70 GLU A CA 1
ATOM 580 C C . GLU A 1 70 ? 11.146 -4.604 -15.697 1.00 97.94 70 GLU A C 1
ATOM 582 O O . GLU A 1 70 ? 12.164 -4.969 -16.288 1.00 97.94 70 GLU A O 1
ATOM 587 N N . GLN A 1 71 ? 10.014 -5.314 -15.752 1.00 97.56 71 GLN A N 1
ATOM 588 C CA . GLN A 1 71 ? 9.896 -6.563 -16.511 1.00 97.56 71 GLN A CA 1
ATOM 589 C C . GLN A 1 71 ? 10.118 -6.356 -18.015 1.00 97.56 71 GLN A C 1
ATOM 591 O O . GLN A 1 71 ? 10.823 -7.141 -18.655 1.00 97.56 71 GLN A O 1
ATOM 596 N N . LEU A 1 72 ? 9.537 -5.298 -18.588 1.00 97.06 72 LEU A N 1
ATOM 597 C CA . LEU A 1 72 ? 9.714 -4.968 -20.002 1.00 97.06 72 LEU A CA 1
ATOM 598 C C . LEU A 1 72 ? 11.159 -4.581 -20.320 1.00 97.06 72 LEU A C 1
ATOM 600 O O . LEU A 1 72 ? 11.694 -5.029 -21.331 1.00 97.06 72 LEU A O 1
ATOM 604 N N . VAL A 1 73 ? 11.805 -3.804 -19.450 1.00 97.75 73 VAL A N 1
ATOM 605 C CA . VAL A 1 73 ? 13.223 -3.448 -19.579 1.00 97.75 73 VAL A CA 1
ATOM 606 C C . VAL A 1 73 ? 14.091 -4.704 -19.570 1.00 97.75 73 VAL A C 1
ATOM 608 O O . VAL A 1 73 ? 14.941 -4.854 -20.447 1.00 97.75 73 VAL A O 1
ATOM 611 N N . GLY A 1 74 ? 13.848 -5.643 -18.650 1.00 96.44 74 GLY A N 1
ATOM 612 C CA . GLY A 1 74 ? 14.557 -6.925 -18.624 1.00 96.44 74 GLY A CA 1
ATOM 613 C C . GLY A 1 74 ? 14.393 -7.713 -19.928 1.00 96.44 74 GLY A C 1
ATOM 614 O O . GLY A 1 74 ? 15.382 -8.145 -20.520 1.00 96.44 74 GLY A O 1
ATOM 615 N N . LYS A 1 75 ? 13.158 -7.832 -20.435 1.00 95.94 75 LYS A N 1
ATOM 616 C CA . LYS A 1 75 ? 12.875 -8.508 -21.711 1.00 95.94 75 LYS A CA 1
ATOM 617 C C . LYS A 1 75 ? 13.602 -7.849 -22.889 1.00 95.94 75 LYS A C 1
ATOM 619 O O . LYS A 1 75 ? 14.286 -8.534 -23.644 1.00 95.94 75 LYS A O 1
ATOM 624 N N . LEU A 1 76 ? 13.495 -6.527 -23.018 1.00 95.75 76 LEU A N 1
ATOM 625 C CA . LEU A 1 76 ? 14.142 -5.770 -24.092 1.00 95.75 76 LEU A CA 1
ATOM 626 C C . LEU A 1 76 ? 15.670 -5.831 -24.011 1.00 95.75 76 LEU A C 1
ATOM 628 O O . LEU A 1 76 ? 16.338 -5.763 -25.041 1.00 95.75 76 LEU A O 1
ATOM 632 N N . THR A 1 77 ? 16.233 -5.960 -22.809 1.00 95.62 77 THR A N 1
ATOM 633 C CA . THR A 1 77 ? 17.681 -6.109 -22.611 1.00 95.62 77 THR A CA 1
ATOM 634 C C . THR A 1 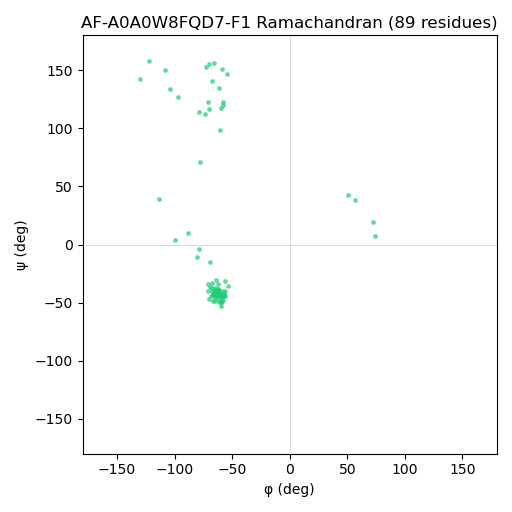77 ? 18.158 -7.437 -23.191 1.00 95.62 77 THR A C 1
ATOM 636 O O . THR A 1 77 ? 19.075 -7.446 -24.008 1.00 95.62 77 THR A O 1
ATOM 639 N N . LEU A 1 78 ? 17.470 -8.536 -22.869 1.00 94.44 78 LEU A N 1
ATOM 640 C CA . LEU A 1 78 ? 17.772 -9.862 -23.417 1.00 94.44 78 LEU A CA 1
ATOM 641 C C . LEU A 1 78 ? 17.606 -9.913 -24.944 1.00 94.44 78 LEU A C 1
ATOM 643 O O . LEU A 1 78 ? 18.456 -10.466 -25.641 1.00 94.44 78 LEU A O 1
ATOM 647 N N . GLU A 1 79 ? 16.543 -9.305 -25.479 1.00 93.12 79 GLU A N 1
ATOM 648 C CA . GLU A 1 79 ? 16.331 -9.204 -26.930 1.00 93.12 79 GLU A CA 1
ATOM 649 C C . GLU A 1 79 ? 17.448 -8.398 -27.610 1.00 93.12 79 GLU A C 1
ATOM 651 O O . GLU A 1 79 ? 17.980 -8.821 -28.635 1.00 93.12 79 GLU A O 1
ATOM 656 N N . ASN A 1 80 ? 17.868 -7.274 -27.022 1.00 93.44 80 ASN A N 1
ATOM 657 C CA . ASN A 1 80 ? 18.984 -6.485 -27.543 1.00 93.44 80 ASN A CA 1
ATOM 658 C C . ASN A 1 80 ? 20.306 -7.254 -27.515 1.00 93.44 80 ASN A C 1
ATOM 660 O O . ASN A 1 80 ? 21.061 -7.195 -28.483 1.00 93.44 80 ASN A O 1
ATOM 664 N N . GLU A 1 81 ? 20.608 -7.957 -26.424 1.00 92.56 81 GLU A N 1
ATOM 665 C CA . GLU A 1 81 ? 21.811 -8.787 -26.321 1.00 92.56 81 GLU A CA 1
ATOM 666 C C . GLU A 1 81 ? 21.823 -9.905 -27.366 1.00 92.56 81 GLU A C 1
ATOM 668 O O . GLU A 1 81 ? 22.864 -10.183 -27.965 1.00 92.56 81 GLU A O 1
ATOM 673 N N . PHE A 1 82 ? 20.666 -10.520 -27.623 1.00 89.94 82 PHE A N 1
ATOM 674 C CA . PHE A 1 82 ? 20.515 -11.528 -28.665 1.00 89.94 82 PHE A CA 1
ATOM 675 C C . PHE A 1 82 ? 20.743 -10.942 -30.064 1.00 89.94 82 PHE A C 1
ATOM 677 O O . PHE A 1 82 ? 21.537 -11.483 -30.828 1.00 89.94 82 PHE A O 1
ATOM 684 N N . LEU A 1 83 ? 20.104 -9.814 -30.389 1.00 89.06 83 LEU A N 1
ATOM 685 C CA . LEU A 1 83 ? 20.222 -9.172 -31.705 1.00 89.06 83 LEU A CA 1
ATOM 686 C C . LEU A 1 83 ? 21.620 -8.604 -31.972 1.00 89.06 83 LEU A C 1
ATOM 688 O O . LEU A 1 83 ? 22.078 -8.589 -33.111 1.00 89.06 83 LEU A O 1
ATOM 692 N N . LYS A 1 84 ? 22.308 -8.130 -30.928 1.00 85.75 84 LYS A N 1
ATOM 693 C CA . LYS A 1 84 ? 23.671 -7.591 -31.035 1.00 85.75 84 LYS A CA 1
ATOM 694 C C . LYS A 1 84 ? 24.745 -8.672 -31.063 1.00 85.75 84 LYS A C 1
ATOM 696 O O . LYS A 1 84 ? 25.898 -8.348 -31.344 1.00 85.75 84 LYS A O 1
ATOM 701 N N . LYS A 1 85 ? 24.417 -9.937 -30.777 1.00 79.00 85 LYS A N 1
ATOM 702 C CA . LYS A 1 85 ? 25.383 -11.029 -30.914 1.00 79.00 85 LYS A CA 1
ATOM 703 C C . LYS A 1 85 ? 25.659 -11.268 -32.403 1.00 79.00 85 LYS A C 1
ATOM 705 O O . LYS A 1 85 ? 24.750 -11.676 -33.124 1.00 79.00 85 LYS A O 1
ATOM 710 N N . PRO A 1 86 ? 26.899 -11.061 -32.884 1.00 68.94 86 PRO A N 1
ATOM 711 C CA . PRO A 1 86 ? 27.239 -11.414 -34.253 1.00 68.94 86 PRO A CA 1
ATOM 712 C C . PRO A 1 86 ? 27.060 -12.922 -34.441 1.00 68.94 86 PRO A C 1
ATOM 714 O O . PRO A 1 86 ? 27.481 -13.717 -33.594 1.00 68.94 86 PRO A O 1
ATOM 717 N N . PHE A 1 87 ? 26.432 -13.307 -35.552 1.00 65.75 87 PHE A N 1
ATOM 718 C CA . PHE A 1 87 ? 26.258 -14.701 -35.947 1.00 65.75 87 PHE A CA 1
ATOM 719 C C . PHE A 1 87 ? 27.652 -15.318 -36.133 1.00 65.75 87 PHE A C 1
ATOM 721 O O . PHE A 1 87 ? 28.298 -15.126 -37.160 1.00 65.75 87 PHE A O 1
ATOM 728 N N . ARG A 1 88 ? 28.158 -16.045 -35.130 1.00 61.53 88 ARG A N 1
ATOM 729 C CA . ARG A 1 88 ? 29.322 -16.924 -35.310 1.00 61.53 88 ARG A CA 1
ATOM 730 C C . ARG A 1 88 ? 28.844 -18.194 -36.008 1.00 61.53 88 ARG A C 1
AT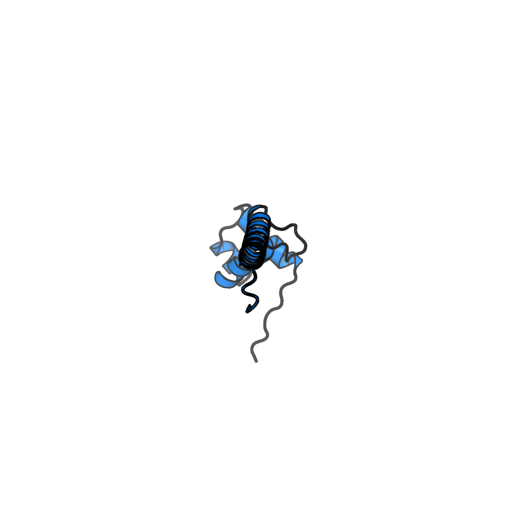OM 732 O O . ARG A 1 88 ? 28.727 -19.246 -35.390 1.00 61.53 88 ARG A O 1
ATOM 739 N N . GLY A 1 89 ? 28.498 -18.058 -37.286 1.00 56.94 89 GLY A N 1
ATOM 740 C CA . GLY A 1 89 ? 28.445 -19.187 -38.203 1.00 56.94 89 GLY A CA 1
ATOM 741 C C . GLY A 1 89 ? 29.877 -19.631 -38.472 1.00 56.94 89 GLY A C 1
ATOM 742 O O . GLY A 1 89 ? 30.709 -18.810 -38.852 1.00 56.94 89 GLY A O 1
ATOM 743 N N . ALA A 1 90 ? 30.165 -20.897 -38.185 1.00 54.16 90 ALA A N 1
ATOM 744 C CA . ALA A 1 90 ? 31.417 -21.539 -38.549 1.00 54.16 90 ALA A CA 1
ATOM 745 C C . ALA A 1 90 ? 31.599 -21.462 -40.074 1.00 54.16 90 ALA A C 1
ATOM 747 O O . ALA A 1 90 ? 30.747 -21.955 -40.815 1.00 54.16 90 ALA A O 1
ATOM 748 N N . PHE A 1 91 ? 32.686 -20.821 -40.499 1.00 47.47 91 PHE A N 1
ATOM 749 C CA . PHE A 1 91 ? 33.298 -20.999 -41.811 1.00 47.47 91 PHE A CA 1
ATOM 750 C C . PHE A 1 91 ? 34.567 -21.823 -41.618 1.00 47.47 91 PHE A C 1
ATOM 752 O O . PHE A 1 91 ? 35.255 -21.577 -40.597 1.00 47.47 91 PHE A O 1
#

Nearest PDB structures (foldseek):
  2jn6-assembly1_A  TM=4.528E-01  e=8.496E-02  Corynebacterium glutamicum
  1hlv-assembly1_A  TM=5.215E-01  e=2.549E-01  Homo sapiens
  8r7y-assembly2_D  TM=7.518E-01  e=1.103E+00  Bacillus subtilis subsp. subtilis str. 168
  4zms-assembly1_B  TM=5.761E-01  e=5.302E-01  Streptococcus pneumoniae R6
  4yn8-assembly1_A  TM=5.089E-01  e=4.988E-01  Corynebacterium diphtheriae

Secondary structure (DSSP, 8-state):
--------HHHHHHHHHHHHTTSS-HHHHHHHTT--HHHHHHHHHHHHTTTTSSPPPHHHHHHHHHHHHHHHHHHHHHHHHHHHS------

pLDDT: mean 90.23, std 11.05, range [47.47, 98.0]

Foldseek 3Di:
DDPDDDDQLVRLLVLLVCPVVVVDDLVRSCVVVVHDSVVNVVSNVCVCVCNSVRDHNPVNVVVVVVVVVVVVVVVVVVVVVVVPDPPPDDD